Protein AF-A0A3D1VPW9-F1 (afdb_monomer)

Radius of gyration: 22.31 Å; Cα contacts (8 Å, |Δi|>4): 263; chains: 1; bounding box: 64×36×64 Å

Foldseek 3Di:
DDKDWDAPVVVLVVLLVVQVVVPPDKFKKKWFWDQLQDPHGDDRQQRIWIWISPFQQNHPPDDDHFTFTARNVRPRHGDRQQCQACVHNNPPSGTYTPIMIGDDPDPACPDDDDDDDDDFDDPDPDTHHDDPVRVVVVCVVPVFAWDWDADPNGIDTHGDDDPDPVPPD

Nearest PDB structures (foldseek):
  2ro4-assembly1_B  TM=3.472E-01  e=6.248E-01  Bacillus subtilis

Sequence (169 aa):
DTVTEMTYNELTDAFEAAERDGTGKHLTGYIVFTKDSFDKPYPEEARTYVVSSNNKAFQPNMGGYSIYASCLDGSDPMVRLEAYMAAEHGGKDGWKVERCYTKEPGKEIIEIIAGTCFICDCRGESFGSLSDEQLKRYSKQFKYPEQFIRINGEICAVPFKPNEKSHER

pLDDT: mean 89.76, std 10.21, range [52.12, 98.62]

Secondary structure (DSSP, 8-state):
-EEEEE-HHHHHHHHHHHHHH-S-PPPEEEEEEPGGGSSS---SGGGEEEEETTSGGGSTT-SS---EEEETTSSS-SEEGGGTBTTTTS-TTSBPEEEEEEEEPPPP------S-----B-SSSSPBPPPHHHHHHHHHHTSSPEEEEEETTEEEEEE---SSGGG--

Mean predicted aligned error: 11.7 Å

Structure (mmCIF, N/CA/C/O backbone):
data_AF-A0A3D1VPW9-F1
#
_entry.id   AF-A0A3D1VPW9-F1
#
loop_
_atom_site.group_PDB
_atom_site.id
_atom_site.type_symbol
_atom_site.label_atom_id
_atom_site.label_alt_id
_atom_site.label_comp_id
_atom_site.label_asym_id
_atom_site.label_entity_id
_atom_site.label_seq_id
_atom_site.pdbx_PDB_ins_code
_atom_site.Cartn_x
_atom_site.Cartn_y
_atom_site.Cartn_z
_atom_site.occupancy
_atom_site.B_iso_or_equiv
_atom_site.auth_seq_id
_atom_site.auth_comp_id
_atom_site.auth_asym_id
_atom_site.auth_atom_id
_atom_site.pdbx_PDB_model_num
ATOM 1 N N . ASP A 1 1 ? -11.816 -5.334 2.932 1.00 69.50 1 ASP A N 1
ATOM 2 C CA . ASP A 1 1 ? -10.531 -4.620 2.812 1.00 69.50 1 ASP A CA 1
ATOM 3 C C . ASP A 1 1 ? -10.759 -3.218 2.293 1.00 69.50 1 ASP A C 1
ATOM 5 O O . ASP A 1 1 ? -11.506 -3.054 1.331 1.00 69.50 1 ASP A O 1
ATOM 9 N N . THR A 1 2 ? -10.167 -2.223 2.943 1.00 80.88 2 THR A N 1
ATOM 10 C CA . THR A 1 2 ? -10.230 -0.835 2.471 1.00 80.88 2 THR A CA 1
ATOM 11 C C . THR A 1 2 ? -9.044 -0.601 1.548 1.00 80.88 2 THR A C 1
ATOM 13 O O . THR A 1 2 ? -7.905 -0.854 1.941 1.00 80.88 2 THR A O 1
ATOM 16 N N . VAL A 1 3 ? -9.316 -0.158 0.320 1.00 89.50 3 VAL A N 1
ATOM 17 C CA . VAL A 1 3 ? -8.285 0.203 -0.659 1.00 89.50 3 VAL A CA 1
ATOM 18 C C . VAL A 1 3 ? -8.116 1.714 -0.648 1.00 89.50 3 VAL A C 1
ATOM 20 O O . VAL A 1 3 ? -9.095 2.446 -0.806 1.00 89.50 3 VAL A O 1
ATOM 23 N N . THR A 1 4 ? -6.878 2.163 -0.475 1.00 93.50 4 THR A N 1
ATOM 24 C CA . THR A 1 4 ? -6.508 3.576 -0.560 1.00 93.50 4 THR A CA 1
ATOM 25 C C . THR A 1 4 ? -5.604 3.753 -1.768 1.00 93.50 4 THR A C 1
ATOM 27 O O . THR A 1 4 ? -4.464 3.294 -1.754 1.00 93.50 4 THR A O 1
ATOM 30 N N . GLU A 1 5 ? -6.127 4.383 -2.820 1.00 96.62 5 GLU A N 1
ATOM 31 C CA . GLU A 1 5 ? -5.361 4.719 -4.024 1.00 96.62 5 GLU A CA 1
ATOM 32 C C . GLU A 1 5 ? -4.379 5.858 -3.740 1.00 96.62 5 GLU A C 1
ATOM 34 O O . GLU A 1 5 ? -4.688 6.779 -2.979 1.00 96.62 5 GLU A O 1
ATOM 39 N N . MET A 1 6 ? -3.212 5.802 -4.376 1.00 97.31 6 MET A N 1
ATOM 40 C CA . MET A 1 6 ? -2.159 6.805 -4.257 1.00 97.31 6 MET A CA 1
ATOM 41 C C . MET A 1 6 ? -1.210 6.764 -5.459 1.00 97.31 6 MET A C 1
ATOM 43 O O . MET A 1 6 ? -1.171 5.810 -6.241 1.00 97.31 6 MET A O 1
ATOM 47 N N . THR A 1 7 ? -0.427 7.821 -5.618 1.00 98.06 7 THR A N 1
ATOM 48 C CA . THR A 1 7 ? 0.702 7.855 -6.547 1.00 98.06 7 THR A CA 1
ATOM 49 C C . THR A 1 7 ? 1.868 7.018 -6.021 1.00 98.06 7 THR A C 1
ATOM 51 O O . THR A 1 7 ? 1.914 6.632 -4.853 1.00 98.06 7 THR A O 1
ATOM 54 N N . TYR A 1 8 ? 2.850 6.751 -6.886 1.00 98.25 8 TYR A N 1
ATOM 55 C CA . TYR A 1 8 ? 4.071 6.071 -6.464 1.00 98.25 8 TYR A CA 1
ATOM 56 C C . TYR A 1 8 ? 4.830 6.855 -5.383 1.00 98.25 8 TYR A C 1
ATOM 58 O O . TYR A 1 8 ? 5.202 6.270 -4.375 1.00 98.25 8 TYR A O 1
ATOM 66 N N . ASN A 1 9 ? 4.965 8.175 -5.540 1.00 98.12 9 ASN A N 1
ATOM 67 C CA . ASN A 1 9 ? 5.666 9.017 -4.566 1.00 98.12 9 ASN A CA 1
ATOM 68 C C . ASN A 1 9 ? 4.954 9.051 -3.204 1.00 98.12 9 ASN A C 1
ATOM 70 O O . ASN A 1 9 ? 5.596 8.992 -2.164 1.00 98.12 9 ASN A O 1
ATOM 74 N N . GLU A 1 10 ? 3.620 9.101 -3.191 1.00 98.31 10 GLU A N 1
ATOM 75 C CA . GLU A 1 10 ? 2.859 9.027 -1.936 1.00 98.31 10 GLU A CA 1
ATOM 76 C C . GLU A 1 10 ? 3.028 7.665 -1.247 1.00 98.31 10 GLU A C 1
ATOM 78 O O . GLU A 1 10 ? 3.105 7.603 -0.020 1.00 98.31 10 GLU A O 1
ATOM 83 N N . LEU A 1 11 ? 3.130 6.575 -2.021 1.00 98.19 11 LEU A N 1
ATOM 84 C CA . LEU A 1 11 ? 3.430 5.252 -1.474 1.00 98.19 11 LEU A CA 1
ATOM 85 C C . LEU A 1 11 ? 4.834 5.207 -0.856 1.00 98.19 11 LEU A C 1
ATOM 87 O O . LEU A 1 11 ? 4.987 4.692 0.252 1.00 98.19 11 LEU A O 1
ATOM 91 N N . THR A 1 12 ? 5.847 5.747 -1.540 1.00 97.81 12 THR A N 1
ATOM 92 C CA . THR A 1 12 ? 7.221 5.783 -1.016 1.00 97.81 12 THR A CA 1
ATOM 93 C C . THR A 1 12 ? 7.321 6.656 0.231 1.00 97.81 12 THR A C 1
ATOM 95 O O . THR A 1 12 ? 7.909 6.221 1.217 1.00 97.81 12 THR A O 1
ATOM 98 N N . ASP A 1 13 ? 6.670 7.823 0.247 1.00 97.75 13 ASP A N 1
ATOM 99 C CA . ASP A 1 13 ? 6.610 8.700 1.422 1.00 97.75 13 ASP A CA 1
ATOM 100 C C . ASP A 1 13 ? 5.958 7.986 2.618 1.00 97.75 13 ASP A C 1
ATOM 102 O O . ASP A 1 13 ? 6.452 8.066 3.746 1.00 97.75 13 ASP A O 1
ATOM 106 N N . ALA A 1 14 ? 4.870 7.245 2.380 1.00 96.31 14 ALA A N 1
ATOM 107 C CA . ALA A 1 14 ? 4.203 6.456 3.413 1.00 96.31 14 ALA A CA 1
ATOM 108 C C . ALA A 1 14 ? 5.097 5.325 3.946 1.00 96.31 14 ALA A C 1
ATOM 110 O O . ALA A 1 14 ? 5.131 5.084 5.154 1.00 96.31 14 ALA A O 1
ATOM 111 N N . PHE A 1 15 ? 5.836 4.644 3.068 1.00 97.31 15 PHE A N 1
ATOM 112 C CA . PHE A 1 15 ? 6.786 3.605 3.461 1.00 97.31 15 PHE A CA 1
ATOM 113 C C . PHE A 1 15 ? 7.941 4.165 4.283 1.00 97.31 15 PHE A C 1
ATOM 115 O O . PHE A 1 15 ? 8.235 3.630 5.349 1.00 97.31 15 PHE A O 1
ATOM 122 N N . GLU A 1 16 ? 8.553 5.262 3.847 1.00 96.44 16 GLU A N 1
ATOM 123 C CA . GLU A 1 16 ? 9.620 5.910 4.606 1.00 96.44 16 GLU A CA 1
ATOM 124 C C . GLU A 1 16 ? 9.130 6.417 5.964 1.00 96.44 16 GLU A C 1
ATOM 126 O O . GLU A 1 16 ? 9.837 6.292 6.963 1.00 96.44 16 GLU A O 1
ATOM 131 N N . ALA A 1 17 ? 7.923 6.987 6.028 1.00 95.50 17 ALA A N 1
ATOM 132 C CA . ALA A 1 17 ? 7.332 7.425 7.286 1.00 95.50 17 ALA A CA 1
ATOM 133 C C . ALA A 1 17 ? 7.130 6.251 8.257 1.00 95.50 17 ALA A C 1
ATOM 135 O O . ALA A 1 17 ? 7.464 6.389 9.435 1.00 95.50 17 ALA A O 1
ATOM 136 N N . ALA A 1 18 ? 6.652 5.103 7.763 1.00 93.62 18 ALA A N 1
ATOM 137 C CA . ALA A 1 18 ? 6.496 3.889 8.561 1.00 93.62 18 ALA A CA 1
ATOM 138 C C . ALA A 1 18 ? 7.844 3.358 9.072 1.00 93.62 18 ALA A C 1
ATOM 140 O O . ALA A 1 18 ? 7.988 3.080 10.254 1.00 93.62 18 ALA A O 1
ATOM 141 N N . GLU A 1 19 ? 8.884 3.294 8.240 1.00 94.81 19 GLU A N 1
ATOM 142 C CA . GLU A 1 19 ? 10.187 2.797 8.710 1.00 94.81 19 GLU A CA 1
ATOM 143 C C . GLU A 1 19 ? 10.904 3.785 9.650 1.00 94.81 19 GLU A C 1
ATOM 145 O O . GLU A 1 19 ? 11.702 3.379 10.498 1.00 94.81 19 GLU A O 1
ATOM 150 N N . ARG A 1 20 ? 10.612 5.089 9.554 1.00 93.12 20 ARG A N 1
ATOM 151 C CA . ARG A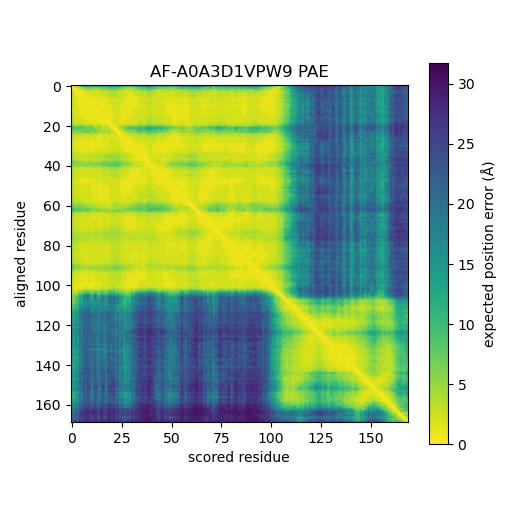 1 20 ? 11.121 6.105 10.495 1.00 93.12 20 ARG A CA 1
ATOM 152 C C . ARG A 1 20 ? 10.402 6.091 11.842 1.00 93.12 20 ARG A C 1
ATOM 154 O O . ARG A 1 20 ? 10.991 6.548 12.822 1.00 93.12 20 ARG A O 1
ATOM 161 N N . ASP A 1 21 ? 9.159 5.612 11.907 1.00 89.69 21 ASP A N 1
ATOM 162 C CA . ASP A 1 21 ? 8.366 5.620 13.143 1.00 89.69 21 ASP A CA 1
ATOM 163 C C . ASP A 1 21 ? 8.920 4.674 14.225 1.00 89.69 21 ASP A C 1
ATOM 165 O O . ASP A 1 21 ? 8.649 4.859 15.414 1.00 89.69 21 ASP A O 1
ATOM 169 N N . GLY A 1 22 ? 9.744 3.697 13.826 1.00 78.62 22 GLY A N 1
ATOM 170 C CA . GLY A 1 22 ? 10.433 2.773 14.726 1.00 78.62 22 GLY A CA 1
ATOM 171 C C . GLY A 1 22 ? 9.512 1.798 15.467 1.00 78.62 22 GLY A C 1
ATOM 172 O O . GLY A 1 22 ? 9.951 1.150 16.417 1.00 78.62 22 GLY A O 1
ATOM 173 N N . THR A 1 23 ? 8.247 1.668 15.061 1.00 85.25 23 THR A N 1
ATOM 174 C CA . THR A 1 23 ? 7.257 0.775 15.687 1.00 85.25 23 THR A CA 1
ATOM 175 C C . THR A 1 23 ? 7.479 -0.699 15.344 1.00 85.25 23 THR A C 1
ATOM 177 O O . THR A 1 23 ? 6.897 -1.573 15.990 1.00 85.25 23 THR A O 1
ATOM 180 N N . GLY A 1 24 ? 8.292 -0.983 14.319 1.00 83.19 24 GLY A N 1
A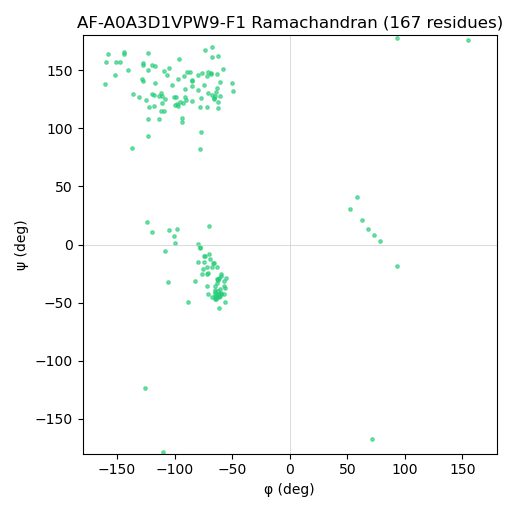TOM 181 C CA . GLY A 1 24 ? 8.497 -2.324 13.765 1.00 83.19 24 GLY A CA 1
ATOM 182 C C . GLY A 1 24 ? 7.307 -2.840 12.947 1.00 83.19 24 GLY A C 1
ATOM 183 O O . GLY A 1 24 ? 7.275 -4.017 12.590 1.00 83.19 24 GLY A O 1
ATOM 184 N N . LYS A 1 25 ? 6.309 -1.991 12.671 1.00 86.81 25 LYS A N 1
ATOM 185 C CA . LYS A 1 25 ? 5.190 -2.322 11.788 1.00 86.81 25 LYS A CA 1
ATOM 186 C C . LYS A 1 25 ? 5.517 -1.881 10.370 1.00 86.81 25 LYS A C 1
ATOM 188 O O . LYS A 1 25 ? 5.709 -0.701 10.115 1.00 86.81 25 LYS A O 1
ATOM 193 N N . HIS A 1 26 ? 5.497 -2.835 9.450 1.00 92.69 26 HIS A N 1
ATOM 194 C CA . HIS A 1 26 ? 5.728 -2.572 8.036 1.00 92.69 26 HIS A CA 1
ATOM 195 C C . HIS A 1 26 ? 4.404 -2.433 7.288 1.00 92.69 26 HIS A C 1
ATOM 197 O O . HIS A 1 26 ? 3.440 -3.160 7.553 1.00 92.69 26 HIS A O 1
ATOM 203 N N . LEU A 1 27 ? 4.367 -1.521 6.325 1.00 93.44 27 LEU A N 1
ATOM 204 C CA . LEU A 1 27 ? 3.246 -1.351 5.414 1.00 93.44 27 LEU A CA 1
ATOM 205 C C . LEU A 1 27 ? 3.388 -2.277 4.207 1.00 93.44 27 LEU A C 1
ATOM 207 O O . LEU A 1 27 ? 4.489 -2.581 3.750 1.00 93.44 27 LEU A O 1
ATOM 211 N N . THR A 1 28 ? 2.245 -2.707 3.676 1.00 95.88 28 THR A N 1
ATOM 212 C CA . THR A 1 28 ? 2.155 -3.418 2.398 1.00 95.88 28 THR A CA 1
ATOM 213 C C . THR A 1 28 ? 1.477 -2.519 1.375 1.00 95.88 28 THR A C 1
ATOM 215 O O . THR A 1 28 ? 0.391 -1.989 1.620 1.00 95.88 28 THR A O 1
ATOM 218 N N . GLY A 1 29 ? 2.123 -2.365 0.228 1.00 97.06 29 GLY A N 1
ATOM 219 C CA . GLY A 1 29 ? 1.628 -1.631 -0.924 1.00 97.06 29 GLY A CA 1
ATOM 220 C C . GLY A 1 29 ? 1.579 -2.510 -2.162 1.00 97.06 29 GLY A C 1
ATOM 221 O O . GLY A 1 29 ? 2.169 -3.590 -2.221 1.00 97.06 29 GLY A O 1
ATOM 222 N N . TYR A 1 30 ? 0.859 -2.019 -3.155 1.00 98.31 30 TYR A N 1
ATOM 223 C CA . TYR A 1 30 ? 0.637 -2.683 -4.424 1.00 98.31 30 TYR A CA 1
ATOM 224 C C . TYR A 1 30 ? 0.930 -1.680 -5.528 1.00 98.31 30 TYR A C 1
ATOM 226 O O . TYR A 1 30 ? 0.382 -0.576 -5.524 1.00 98.31 30 TYR A O 1
ATOM 234 N N . ILE A 1 31 ? 1.800 -2.060 -6.457 1.00 98.62 31 ILE A N 1
ATOM 235 C CA . ILE A 1 31 ? 2.191 -1.236 -7.600 1.00 98.62 31 ILE A CA 1
ATOM 236 C C . ILE A 1 31 ? 1.636 -1.905 -8.848 1.00 98.62 31 ILE A C 1
ATOM 238 O O . ILE A 1 31 ? 2.039 -3.018 -9.184 1.00 98.62 31 ILE A O 1
ATOM 242 N N . VAL A 1 32 ? 0.710 -1.236 -9.528 1.00 98.56 32 VAL A N 1
ATOM 243 C CA . VAL A 1 32 ? 0.132 -1.713 -10.784 1.00 98.56 32 VAL A CA 1
ATOM 244 C C . VAL A 1 32 ? 0.897 -1.075 -11.936 1.00 98.56 32 VAL A C 1
ATOM 246 O O . VAL A 1 32 ? 0.950 0.151 -12.041 1.00 98.56 32 VAL A O 1
ATOM 249 N N . PHE A 1 33 ? 1.470 -1.886 -12.819 1.00 98.50 33 PHE A N 1
ATOM 250 C CA . PHE A 1 33 ? 2.172 -1.407 -14.009 1.00 98.50 33 PHE A CA 1
ATOM 251 C C . PHE A 1 33 ? 1.249 -1.314 -15.210 1.00 98.50 33 PHE A C 1
ATOM 253 O O . PHE A 1 33 ? 0.370 -2.149 -15.402 1.00 98.50 33 PHE A O 1
ATOM 260 N N . THR A 1 34 ? 1.476 -0.317 -16.053 1.00 97.94 34 THR A N 1
ATOM 261 C CA . THR A 1 34 ? 0.770 -0.137 -17.328 1.00 97.94 34 THR A CA 1
ATOM 262 C C . THR A 1 34 ? 0.934 -1.348 -18.255 1.00 97.94 34 THR A C 1
ATOM 264 O O . THR A 1 34 ? 1.948 -2.047 -18.236 1.00 97.94 34 THR A O 1
ATOM 267 N N . LYS A 1 35 ? -0.062 -1.602 -19.112 1.00 96.88 35 LYS A N 1
ATOM 268 C CA . LYS A 1 35 ? -0.037 -2.750 -20.041 1.00 96.88 35 LYS A CA 1
ATOM 269 C C . LYS A 1 35 ? 1.115 -2.696 -21.052 1.00 96.88 35 LYS A C 1
ATOM 271 O O . LYS A 1 35 ? 1.571 -3.751 -21.474 1.00 96.88 35 LYS A O 1
ATOM 276 N N . ASP A 1 36 ? 1.571 -1.502 -21.435 1.00 95.75 36 ASP A N 1
ATOM 277 C CA . ASP A 1 36 ? 2.690 -1.292 -22.365 1.00 95.75 36 ASP A CA 1
ATOM 278 C C . ASP A 1 36 ? 4.070 -1.458 -21.711 1.00 95.75 36 ASP A C 1
ATOM 280 O O . ASP A 1 36 ? 5.080 -1.327 -22.393 1.00 95.75 36 ASP A O 1
ATOM 284 N N . SER A 1 37 ? 4.129 -1.782 -20.414 1.00 96.12 37 SER A N 1
ATOM 285 C CA . SER A 1 37 ? 5.381 -2.149 -19.737 1.00 96.12 37 SER A CA 1
ATOM 286 C C . SER A 1 37 ? 5.874 -3.558 -20.097 1.00 96.12 37 SER A C 1
ATOM 288 O O . SER A 1 37 ? 6.990 -3.922 -19.739 1.00 96.12 37 SER A O 1
ATOM 290 N N . PHE A 1 38 ? 5.060 -4.360 -20.792 1.00 94.06 38 PHE A N 1
ATOM 291 C CA . PHE A 1 38 ? 5.326 -5.772 -21.058 1.00 94.06 38 PHE A CA 1
ATOM 292 C C . PHE A 1 38 ? 5.225 -6.105 -22.551 1.00 94.06 38 PHE A C 1
ATOM 294 O O . PHE A 1 38 ? 4.453 -5.493 -23.287 1.00 94.06 38 PHE A O 1
ATOM 301 N N . ASP A 1 39 ? 5.926 -7.158 -22.978 1.00 91.88 39 ASP A N 1
ATOM 302 C CA . ASP A 1 39 ? 5.963 -7.608 -24.383 1.00 91.88 39 ASP A CA 1
ATOM 303 C C . ASP A 1 39 ? 4.615 -8.132 -24.910 1.00 91.88 39 ASP A C 1
ATOM 305 O O . ASP A 1 39 ? 4.413 -8.300 -26.114 1.00 91.88 39 ASP A O 1
ATOM 309 N N . LYS A 1 40 ? 3.684 -8.437 -24.003 1.00 93.00 40 LYS A N 1
ATOM 310 C CA . LYS A 1 40 ? 2.331 -8.902 -24.313 1.00 93.00 40 LYS A CA 1
ATOM 311 C C . LYS A 1 40 ? 1.349 -8.396 -23.255 1.00 93.00 40 LYS A C 1
ATOM 313 O O . LYS A 1 40 ? 1.758 -8.125 -22.127 1.00 93.00 40 LYS A O 1
ATOM 318 N N . PRO A 1 41 ? 0.048 -8.302 -23.572 1.00 91.12 41 PRO A N 1
ATOM 319 C CA . PRO A 1 41 ? -0.941 -7.884 -22.591 1.00 91.12 41 PRO A CA 1
ATOM 320 C C . PRO A 1 41 ? -1.070 -8.920 -21.469 1.00 91.12 41 PRO A C 1
ATOM 322 O O . PRO A 1 41 ? -1.354 -10.091 -21.722 1.00 91.12 41 PRO A O 1
ATOM 325 N N . TYR A 1 42 ? -0.921 -8.455 -20.231 1.00 94.31 42 TYR A N 1
ATOM 326 C CA . TYR A 1 42 ? -1.179 -9.224 -19.016 1.00 94.31 42 TYR A CA 1
ATOM 327 C C . TYR A 1 42 ? -2.448 -8.720 -18.305 1.00 94.31 42 TYR A C 1
ATOM 329 O O . TYR A 1 42 ? -2.784 -7.530 -18.411 1.00 94.31 42 TYR A O 1
ATOM 337 N N . PRO A 1 43 ? -3.188 -9.601 -17.600 1.00 95.94 43 PRO A N 1
ATOM 338 C CA . PRO A 1 43 ? -4.259 -9.174 -16.705 1.00 95.94 43 PRO A CA 1
ATOM 339 C C . PRO A 1 43 ? -3.701 -8.310 -15.568 1.00 95.94 43 PRO A C 1
ATOM 341 O O . PRO A 1 43 ? -2.506 -8.324 -15.297 1.00 95.94 43 PRO A O 1
ATOM 344 N N . GLU A 1 44 ? -4.572 -7.555 -14.895 1.00 96.69 44 GLU A N 1
ATOM 345 C CA . GLU A 1 44 ? -4.155 -6.636 -13.828 1.00 96.69 44 GLU A CA 1
ATOM 346 C C . GLU A 1 44 ? -3.385 -7.303 -12.696 1.00 96.69 44 GLU A C 1
ATOM 348 O O . GLU A 1 44 ? -2.355 -6.794 -12.267 1.00 96.69 44 GLU A O 1
ATOM 353 N N . GLU A 1 45 ? -3.839 -8.469 -12.268 1.00 94.62 45 GLU A N 1
ATOM 354 C CA . GLU A 1 45 ? -3.182 -9.236 -11.217 1.00 94.62 45 GLU A CA 1
ATOM 355 C C . GLU A 1 45 ? -1.734 -9.598 -11.591 1.00 94.62 45 GLU A C 1
ATOM 357 O O . GLU A 1 45 ? -0.825 -9.397 -10.795 1.00 94.62 45 GLU A O 1
ATOM 362 N N . ALA A 1 46 ? -1.504 -9.989 -12.848 1.00 96.38 46 ALA A N 1
ATOM 363 C CA . ALA A 1 46 ? -0.193 -10.368 -13.384 1.00 96.38 46 ALA A CA 1
ATOM 364 C C . ALA A 1 46 ? 0.726 -9.176 -13.729 1.00 96.38 46 ALA A C 1
ATOM 366 O O . ALA A 1 46 ? 1.850 -9.363 -14.187 1.00 96.38 46 ALA A O 1
ATOM 367 N N . ARG A 1 47 ? 0.245 -7.939 -13.558 1.00 97.56 47 ARG A N 1
ATOM 368 C CA . ARG A 1 47 ? 1.033 -6.695 -13.676 1.00 97.56 47 ARG A CA 1
ATOM 369 C C . ARG A 1 47 ? 1.044 -5.900 -12.369 1.00 97.56 47 ARG A C 1
ATOM 371 O O . ARG A 1 47 ? 1.455 -4.741 -12.365 1.00 97.56 47 ARG A O 1
ATOM 378 N N . THR A 1 48 ? 0.561 -6.496 -11.279 1.00 98.38 48 THR A N 1
ATOM 379 C CA . THR A 1 48 ? 0.518 -5.878 -9.952 1.00 98.38 48 THR A CA 1
ATOM 380 C C . THR A 1 48 ? 1.547 -6.542 -9.061 1.00 98.38 48 THR A C 1
ATOM 382 O O . THR A 1 48 ? 1.514 -7.753 -8.885 1.00 98.38 48 THR A O 1
ATOM 385 N N . TYR A 1 49 ? 2.437 -5.758 -8.464 1.00 98.38 49 TYR A N 1
ATOM 386 C CA . TYR A 1 49 ? 3.474 -6.265 -7.572 1.00 98.38 49 TYR A CA 1
ATOM 387 C C . TYR A 1 49 ? 3.223 -5.821 -6.135 1.00 98.38 49 TYR A C 1
ATOM 389 O O . TYR A 1 49 ? 3.002 -4.640 -5.861 1.00 98.38 49 TYR A O 1
ATOM 397 N N . VAL A 1 50 ? 3.269 -6.786 -5.219 1.00 98.06 50 VAL A N 1
ATOM 398 C CA . VAL A 1 50 ? 3.149 -6.586 -3.776 1.00 98.06 50 VAL A CA 1
ATOM 399 C C . VAL A 1 50 ? 4.519 -6.226 -3.218 1.00 98.06 50 VAL A C 1
ATOM 401 O O . VAL A 1 50 ? 5.483 -6.979 -3.380 1.00 98.06 50 VAL A O 1
ATOM 404 N N . VAL A 1 51 ? 4.597 -5.078 -2.554 1.00 97.75 51 VAL A N 1
ATOM 405 C CA . VAL A 1 51 ? 5.830 -4.499 -2.018 1.00 97.75 51 VAL A CA 1
ATOM 406 C C . VAL A 1 51 ? 5.649 -4.151 -0.543 1.00 97.75 51 VAL A C 1
ATOM 408 O O . VAL A 1 51 ? 4.582 -3.720 -0.112 1.00 97.75 51 VAL A O 1
ATOM 411 N N . SER A 1 52 ? 6.703 -4.357 0.240 1.00 96.81 52 SER A N 1
ATOM 412 C CA . SER A 1 52 ? 6.737 -4.032 1.668 1.00 96.81 52 SER A CA 1
ATOM 41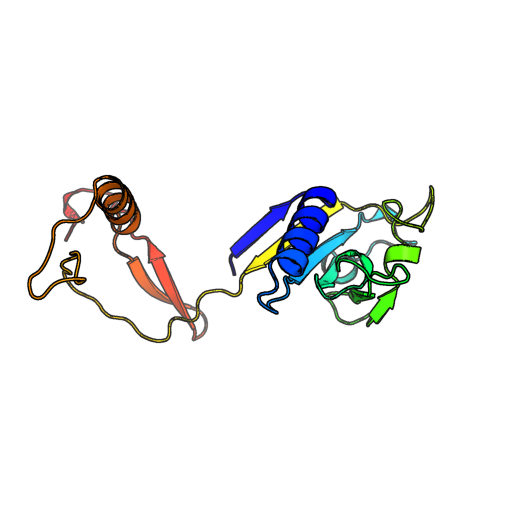3 C C . SER A 1 52 ? 7.605 -2.802 1.931 1.00 96.81 52 SER A C 1
ATOM 415 O O . SER A 1 52 ? 8.644 -2.644 1.281 1.00 96.81 52 SER A O 1
ATOM 417 N N . SER A 1 53 ? 7.236 -1.984 2.921 1.00 96.94 53 SER A N 1
ATOM 418 C CA . SER A 1 53 ? 8.095 -0.906 3.434 1.00 96.94 53 SER A CA 1
ATOM 419 C C . SER A 1 53 ? 9.388 -1.442 4.065 1.00 96.94 53 SER A C 1
ATOM 421 O O . SER A 1 53 ? 10.397 -0.748 4.070 1.00 96.94 53 SER A O 1
ATOM 423 N N . ASN A 1 54 ? 9.437 -2.726 4.448 1.00 96.12 54 ASN A N 1
ATOM 424 C CA . ASN A 1 54 ? 10.656 -3.405 4.916 1.00 96.12 54 ASN A CA 1
ATOM 425 C C . ASN A 1 54 ? 11.701 -3.645 3.800 1.00 96.12 54 ASN A C 1
ATOM 427 O O . ASN A 1 54 ? 12.622 -4.451 3.932 1.00 96.12 54 ASN A O 1
ATOM 431 N N . ASN A 1 55 ? 11.573 -2.975 2.662 1.00 97.56 55 ASN A N 1
ATOM 432 C CA . ASN A 1 55 ? 12.623 -2.930 1.662 1.00 97.56 55 ASN A CA 1
ATOM 433 C C . ASN A 1 55 ? 13.695 -1.916 2.052 1.00 97.56 55 ASN A C 1
ATOM 435 O O . ASN A 1 55 ? 13.404 -0.857 2.602 1.00 97.56 55 ASN A O 1
ATOM 439 N N . LYS A 1 56 ? 14.954 -2.214 1.710 1.00 96.69 56 LYS A N 1
ATOM 440 C CA . LYS A 1 56 ? 16.087 -1.331 2.033 1.00 96.69 56 LYS A CA 1
ATOM 441 C C . LYS A 1 56 ? 15.922 0.078 1.470 1.00 96.69 56 LYS A C 1
ATOM 443 O O . LYS A 1 56 ? 16.415 1.012 2.084 1.00 96.69 56 LYS A O 1
ATOM 448 N N . ALA A 1 57 ? 15.245 0.210 0.327 1.00 96.75 57 ALA A N 1
ATOM 449 C CA . ALA A 1 57 ? 14.959 1.495 -0.305 1.00 96.75 57 ALA A CA 1
ATOM 450 C C . ALA A 1 57 ? 14.223 2.486 0.614 1.00 96.75 57 ALA A C 1
ATOM 452 O O . ALA A 1 57 ? 14.420 3.684 0.466 1.00 96.75 57 ALA A O 1
ATOM 453 N N . PHE A 1 58 ? 13.423 1.998 1.569 1.00 96.31 58 PHE A N 1
ATOM 454 C CA . PHE A 1 58 ? 12.570 2.838 2.418 1.00 96.31 58 PHE A CA 1
ATOM 455 C C . PHE A 1 58 ? 13.066 2.937 3.866 1.00 96.31 58 PHE A C 1
ATOM 457 O O . PHE A 1 58 ? 12.515 3.690 4.665 1.00 96.31 58 PHE A O 1
ATOM 464 N N . GLN A 1 59 ? 14.117 2.193 4.218 1.00 94.88 59 GLN A N 1
ATOM 465 C CA . GLN A 1 59 ? 14.670 2.167 5.568 1.00 94.88 59 GLN A CA 1
ATOM 466 C C . GLN A 1 59 ? 15.776 3.216 5.745 1.00 94.88 59 GLN A C 1
ATOM 468 O O . GLN A 1 59 ? 16.695 3.298 4.923 1.00 94.88 59 GLN A O 1
ATOM 473 N N . PRO A 1 60 ? 15.765 3.990 6.846 1.00 91.00 60 PRO A N 1
ATOM 474 C CA . PRO A 1 60 ? 16.815 4.963 7.109 1.00 91.00 60 PRO A CA 1
ATOM 475 C C . PRO A 1 60 ? 18.155 4.276 7.416 1.00 91.00 60 PRO A C 1
ATOM 477 O O . PRO A 1 60 ? 18.209 3.233 8.063 1.00 91.00 60 PRO A O 1
ATOM 480 N N . ASN A 1 61 ? 19.259 4.917 7.020 1.00 89.94 61 ASN A N 1
ATOM 481 C CA . ASN A 1 61 ? 20.636 4.500 7.332 1.00 89.94 61 ASN A CA 1
ATOM 482 C C . ASN A 1 61 ? 21.063 3.130 6.771 1.00 89.94 61 ASN A C 1
ATOM 484 O O . ASN A 1 61 ? 22.036 2.542 7.251 1.00 89.94 61 ASN A O 1
ATOM 488 N N . MET A 1 62 ? 20.380 2.626 5.742 1.00 90.88 62 MET A N 1
ATOM 489 C CA . MET A 1 62 ? 20.766 1.385 5.076 1.00 90.88 62 MET A CA 1
ATOM 490 C C . MET A 1 62 ? 21.827 1.620 3.998 1.00 90.88 62 MET A C 1
ATOM 492 O O . MET A 1 62 ? 21.753 2.546 3.195 1.00 90.88 62 MET A O 1
ATOM 496 N N . GLY A 1 63 ? 22.832 0.743 3.964 1.00 88.50 63 GLY A N 1
ATOM 497 C CA . GLY A 1 63 ? 23.794 0.683 2.867 1.00 88.50 63 GLY A CA 1
ATOM 498 C C . GLY A 1 63 ? 23.196 -0.025 1.649 1.00 88.50 63 GLY A C 1
ATOM 499 O O . GLY A 1 63 ? 22.875 -1.216 1.716 1.00 88.50 63 GLY A O 1
ATOM 500 N N . GLY A 1 64 ? 23.101 0.693 0.528 1.00 91.44 64 GLY A N 1
ATOM 501 C CA . GLY A 1 64 ? 22.582 0.186 -0.746 1.00 91.44 64 GLY A CA 1
ATOM 502 C C . GLY A 1 64 ? 21.088 0.449 -0.955 1.00 91.44 64 GLY A C 1
ATOM 503 O O . GLY A 1 64 ? 20.414 0.995 -0.092 1.00 91.44 64 GLY A O 1
ATOM 504 N N . TYR A 1 65 ? 20.580 0.051 -2.122 1.00 96.31 65 TYR A N 1
ATOM 505 C CA . TYR A 1 65 ? 19.207 0.309 -2.556 1.00 96.31 65 TYR A CA 1
ATOM 506 C C . TYR A 1 65 ? 18.609 -0.952 -3.181 1.00 96.31 65 TYR A C 1
ATOM 508 O O . TYR A 1 65 ? 19.248 -1.574 -4.033 1.00 96.31 65 TYR A O 1
ATOM 516 N N . SER A 1 66 ? 17.419 -1.356 -2.735 1.00 97.44 66 SER A N 1
ATOM 517 C CA . SER A 1 66 ? 16.707 -2.511 -3.294 1.00 97.44 66 SER A CA 1
ATOM 518 C C . SER A 1 66 ? 15.221 -2.466 -2.961 1.00 97.44 66 SER A C 1
ATOM 520 O O . SER A 1 66 ? 14.875 -2.223 -1.798 1.00 97.44 66 SER A O 1
ATOM 522 N N . ILE A 1 67 ? 14.385 -2.796 -3.945 1.00 98.38 67 ILE A N 1
ATOM 523 C CA . ILE A 1 67 ? 12.937 -2.954 -3.824 1.00 98.38 67 ILE A CA 1
ATOM 524 C C . ILE A 1 67 ? 12.592 -4.368 -4.296 1.00 98.38 67 ILE A C 1
ATOM 526 O O . ILE A 1 67 ? 12.387 -4.626 -5.478 1.00 98.38 67 ILE A O 1
ATOM 530 N N . TYR A 1 68 ? 12.529 -5.302 -3.354 1.00 98.19 68 TYR A N 1
ATOM 531 C CA . TYR A 1 68 ? 11.998 -6.632 -3.595 1.00 98.19 68 TYR A CA 1
ATOM 532 C C . TYR A 1 68 ? 10.473 -6.623 -3.570 1.00 98.19 68 TYR A C 1
ATOM 534 O O . TYR A 1 68 ? 9.852 -6.093 -2.641 1.00 98.19 68 TYR A O 1
ATOM 542 N N . ALA A 1 69 ? 9.881 -7.255 -4.577 1.00 97.81 69 ALA A N 1
ATOM 543 C CA . ALA A 1 69 ? 8.441 -7.410 -4.699 1.00 97.81 69 ALA A CA 1
ATOM 544 C C . ALA A 1 69 ? 8.086 -8.769 -5.306 1.00 97.81 69 ALA A C 1
ATOM 546 O O . ALA A 1 69 ? 8.934 -9.445 -5.882 1.00 97.81 69 ALA A O 1
ATOM 547 N N . SER A 1 70 ? 6.829 -9.178 -5.174 1.00 97.50 70 SER A N 1
ATOM 548 C CA . SER A 1 70 ? 6.311 -10.382 -5.835 1.00 97.50 70 SER A CA 1
ATOM 549 C C . SER A 1 70 ? 5.054 -10.040 -6.611 1.00 97.50 70 SER A C 1
ATOM 551 O O . SER A 1 70 ? 4.240 -9.253 -6.127 1.00 97.50 70 SER A O 1
ATOM 553 N N . CYS A 1 71 ? 4.889 -10.624 -7.793 1.00 96.19 71 CYS A N 1
ATOM 554 C CA . CYS A 1 71 ? 3.659 -10.468 -8.559 1.00 96.19 71 CYS A CA 1
ATOM 555 C C . CYS A 1 71 ? 2.464 -11.014 -7.762 1.00 96.19 71 CYS A C 1
ATOM 557 O O . CYS A 1 71 ? 2.572 -12.044 -7.090 1.00 96.19 71 CYS A O 1
ATOM 559 N N . LEU A 1 72 ? 1.335 -10.312 -7.819 1.00 94.75 72 LEU A N 1
ATOM 560 C CA . LEU A 1 72 ? 0.139 -10.601 -7.032 1.00 94.75 72 LEU A CA 1
ATOM 561 C C . LEU A 1 72 ? -0.460 -11.972 -7.374 1.00 94.75 72 LEU A C 1
ATOM 563 O O . LEU A 1 72 ? -0.954 -12.648 -6.476 1.00 94.75 72 LEU A O 1
ATOM 567 N N . ASP A 1 73 ? -0.350 -12.403 -8.633 1.00 90.88 73 ASP A N 1
ATOM 568 C CA . ASP A 1 73 ? -0.804 -13.725 -9.088 1.00 90.88 73 ASP A CA 1
ATOM 569 C C . ASP A 1 73 ? 0.165 -14.872 -8.725 1.00 90.88 73 ASP A C 1
ATOM 571 O O . ASP A 1 73 ? -0.105 -16.041 -9.008 1.00 90.88 73 ASP A O 1
ATOM 575 N N . GLY A 1 74 ? 1.309 -14.550 -8.109 1.00 91.81 74 GLY A N 1
ATOM 576 C CA . GLY A 1 74 ? 2.331 -15.504 -7.682 1.00 91.81 74 GLY A CA 1
ATOM 577 C C . GLY A 1 74 ? 3.257 -16.016 -8.789 1.00 91.81 74 GLY A C 1
ATOM 578 O O . GLY A 1 74 ? 4.109 -16.858 -8.508 1.00 91.81 74 GLY A O 1
ATOM 579 N N . SER A 1 75 ? 3.129 -15.528 -10.026 1.00 90.56 75 SER A N 1
ATOM 580 C CA . SER A 1 75 ? 3.938 -15.998 -11.161 1.00 90.56 75 SER A CA 1
ATOM 581 C C . SER A 1 75 ? 5.406 -15.564 -11.107 1.00 90.56 75 SER A C 1
ATOM 583 O O . SER A 1 75 ? 6.260 -16.247 -11.672 1.00 90.56 75 SER A O 1
ATOM 585 N N . ASP A 1 76 ? 5.701 -14.462 -10.412 1.00 92.38 76 ASP A N 1
ATOM 586 C CA . ASP A 1 76 ? 7.024 -13.832 -10.390 1.00 92.38 76 ASP A CA 1
ATOM 587 C C . ASP A 1 76 ? 7.421 -13.391 -8.965 1.00 92.38 76 ASP A C 1
ATOM 589 O O . ASP A 1 76 ? 7.161 -12.253 -8.552 1.00 92.38 76 ASP A O 1
ATOM 593 N N . PRO A 1 77 ? 7.964 -14.315 -8.149 1.00 94.69 77 PRO A N 1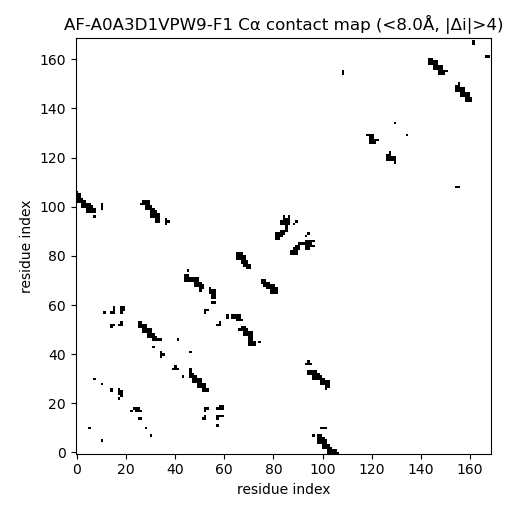
ATOM 594 C CA . PRO A 1 77 ? 8.279 -14.055 -6.751 1.00 94.69 77 PRO A CA 1
ATOM 595 C C . PRO A 1 77 ? 9.656 -13.402 -6.556 1.00 94.69 77 PRO A C 1
ATOM 597 O O . PRO A 1 77 ? 10.656 -13.823 -7.133 1.00 94.69 77 PRO A O 1
ATOM 600 N N . MET A 1 78 ? 9.724 -12.455 -5.616 1.00 93.19 78 MET A N 1
ATOM 601 C CA . MET A 1 78 ? 10.966 -11.874 -5.080 1.00 93.19 78 MET A CA 1
ATOM 602 C C . MET A 1 78 ? 11.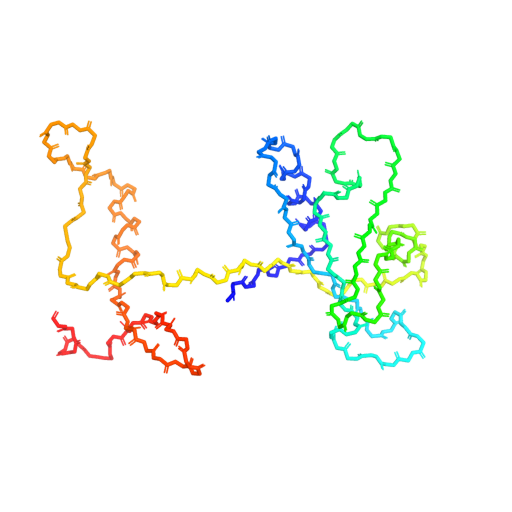874 -11.204 -6.129 1.00 93.19 78 MET A C 1
ATOM 604 O O . MET A 1 78 ? 13.104 -11.307 -6.077 1.00 93.19 78 MET A O 1
ATOM 608 N N . VAL A 1 79 ? 11.283 -10.476 -7.073 1.00 96.50 79 VAL A N 1
ATOM 609 C CA . VAL A 1 79 ? 12.039 -9.713 -8.069 1.00 96.50 79 VAL A CA 1
ATOM 610 C C . VAL A 1 79 ? 12.634 -8.446 -7.493 1.00 96.50 79 VAL A C 1
ATOM 612 O O . VAL A 1 79 ? 12.039 -7.794 -6.640 1.00 96.50 79 VAL A O 1
ATOM 615 N N . ARG A 1 80 ? 13.794 -8.062 -8.028 1.00 97.75 80 ARG A N 1
ATOM 616 C CA . ARG A 1 80 ? 14.386 -6.739 -7.817 1.00 97.75 80 ARG A CA 1
ATOM 617 C C . ARG A 1 80 ? 13.690 -5.709 -8.691 1.00 97.75 80 ARG A C 1
ATOM 619 O O . ARG A 1 80 ? 14.146 -5.402 -9.794 1.00 97.75 80 ARG A O 1
ATOM 626 N N . LEU A 1 81 ? 12.551 -5.236 -8.213 1.00 97.81 81 LEU A N 1
ATOM 627 C CA . LEU A 1 81 ? 11.648 -4.377 -8.959 1.00 97.81 81 LEU A CA 1
ATOM 628 C C . LEU A 1 81 ? 12.308 -3.043 -9.329 1.00 97.81 81 LEU A C 1
ATOM 630 O O . LEU A 1 81 ? 12.061 -2.517 -10.415 1.00 97.81 81 LEU A O 1
ATOM 634 N N . GLU A 1 82 ? 13.239 -2.551 -8.500 1.00 97.81 82 GLU A N 1
ATOM 635 C CA . GLU A 1 82 ? 13.956 -1.298 -8.754 1.00 97.81 82 GLU A CA 1
ATOM 636 C C . GLU A 1 82 ? 14.742 -1.308 -10.071 1.00 97.81 82 GLU A C 1
ATOM 638 O O . GLU A 1 82 ? 14.968 -0.258 -10.664 1.00 97.81 82 GLU A O 1
ATOM 643 N N . ALA A 1 83 ? 15.160 -2.486 -10.544 1.00 97.56 83 ALA A N 1
ATOM 644 C CA . ALA A 1 83 ? 15.914 -2.626 -11.786 1.00 97.56 83 ALA A CA 1
ATOM 645 C C . ALA A 1 83 ? 15.031 -2.565 -13.043 1.00 97.56 83 ALA A C 1
ATOM 647 O O . ALA A 1 83 ? 15.560 -2.405 -14.138 1.00 97.56 83 ALA A O 1
ATOM 648 N N . TYR A 1 84 ? 13.711 -2.703 -12.895 1.00 97.50 84 TYR A N 1
ATOM 649 C CA . TYR A 1 84 ? 12.763 -2.704 -14.010 1.00 97.50 84 TYR A CA 1
ATOM 650 C C . TYR A 1 84 ? 11.977 -1.402 -14.100 1.00 97.50 84 TYR A C 1
ATOM 652 O O . TYR A 1 84 ? 11.636 -0.973 -15.197 1.00 97.50 84 TYR A O 1
ATOM 660 N N . MET A 1 85 ? 11.691 -0.754 -12.973 1.00 98.19 85 MET A N 1
ATOM 661 C CA . MET A 1 85 ? 10.826 0.424 -12.933 1.00 98.19 85 MET A CA 1
ATOM 662 C C . MET A 1 85 ? 11.490 1.656 -13.550 1.00 98.19 85 MET A C 1
ATOM 664 O O . MET A 1 85 ? 12.593 2.040 -13.163 1.00 98.19 85 MET A O 1
ATOM 668 N N . ALA A 1 86 ? 10.778 2.341 -14.447 1.00 98.06 86 ALA A N 1
ATOM 669 C CA . ALA A 1 86 ? 11.224 3.619 -15.010 1.00 98.06 86 ALA A CA 1
ATOM 670 C C . ALA A 1 86 ? 11.341 4.723 -13.948 1.00 98.06 86 ALA A C 1
ATOM 672 O O . ALA A 1 86 ? 12.168 5.619 -14.081 1.00 98.06 86 ALA A O 1
ATOM 673 N N . ALA A 1 87 ? 10.527 4.647 -12.890 1.00 97.19 87 ALA A N 1
ATOM 674 C CA . ALA A 1 87 ? 10.604 5.545 -11.738 1.00 97.19 87 ALA A CA 1
ATOM 675 C C . ALA A 1 87 ? 11.856 5.311 -10.863 1.00 97.19 87 ALA A C 1
ATOM 677 O O . ALA A 1 87 ? 12.116 6.101 -9.966 1.00 97.19 87 ALA A O 1
ATOM 678 N N . GLU A 1 88 ? 12.613 4.242 -11.130 1.00 97.31 88 GLU A N 1
ATOM 679 C CA . GLU A 1 88 ? 13.765 3.791 -10.349 1.00 97.31 88 GLU A CA 1
ATOM 680 C C . GLU A 1 88 ? 15.005 3.656 -11.252 1.00 97.31 88 GLU A C 1
ATOM 682 O O . GLU A 1 88 ? 15.413 4.602 -11.926 1.00 97.31 88 GLU A O 1
ATOM 687 N N . HIS A 1 89 ? 15.622 2.473 -11.300 1.00 97.50 89 HIS A N 1
ATOM 688 C CA . HIS A 1 89 ? 16.835 2.192 -12.064 1.00 97.50 89 HIS A CA 1
ATOM 689 C C . HIS A 1 89 ? 16.570 1.464 -13.393 1.00 97.50 89 HIS A C 1
ATOM 691 O O . HIS A 1 89 ? 17.524 1.091 -14.075 1.00 97.50 89 HIS A O 1
ATOM 697 N N . GLY A 1 90 ? 15.306 1.289 -13.795 1.00 96.44 90 GLY A N 1
ATOM 698 C CA . GLY A 1 90 ? 14.926 0.660 -15.069 1.00 96.44 90 GLY A CA 1
ATOM 699 C C . GLY A 1 90 ? 15.173 1.523 -16.308 1.00 96.44 90 GLY A C 1
ATOM 700 O O . GLY A 1 90 ? 15.102 1.037 -17.436 1.00 96.44 90 GLY A O 1
ATOM 701 N N . GLY A 1 91 ? 15.501 2.803 -16.121 1.00 96.06 91 GLY A N 1
ATOM 702 C CA . GLY A 1 91 ? 15.805 3.727 -17.209 1.00 96.06 91 GLY A CA 1
ATOM 703 C C . GLY A 1 91 ? 14.577 4.134 -18.029 1.00 96.06 91 GLY A C 1
ATOM 704 O O . GLY A 1 91 ? 13.431 3.915 -17.645 1.00 96.06 91 GLY A O 1
ATOM 705 N N . LYS A 1 92 ? 14.825 4.766 -19.183 1.00 94.38 92 LYS A N 1
ATOM 706 C CA . LYS A 1 92 ? 13.783 5.418 -20.003 1.00 94.38 92 LYS A CA 1
ATOM 707 C C . LYS A 1 92 ? 12.692 4.471 -20.528 1.00 94.38 92 LYS A C 1
ATOM 709 O O . LYS A 1 92 ? 11.569 4.916 -20.741 1.00 94.38 92 LYS A O 1
ATOM 714 N N . ASP A 1 93 ? 13.040 3.202 -20.737 1.00 93.88 93 ASP A N 1
ATOM 715 C CA . ASP A 1 93 ? 12.158 2.163 -21.284 1.00 93.88 93 ASP A CA 1
ATOM 716 C C . ASP A 1 93 ? 11.681 1.196 -20.182 1.00 93.88 93 ASP A C 1
ATOM 718 O O . ASP A 1 93 ? 11.144 0.130 -20.475 1.00 93.88 93 ASP A O 1
ATOM 722 N N . GLY A 1 94 ? 11.900 1.549 -18.909 1.00 97.00 94 GLY A N 1
ATOM 723 C CA . GLY A 1 94 ? 11.467 0.751 -17.771 1.00 97.00 94 GLY A CA 1
ATOM 724 C C . GLY A 1 94 ? 9.945 0.700 -17.615 1.00 97.00 94 GLY A C 1
ATOM 725 O O . GLY A 1 94 ? 9.186 1.451 -18.234 1.00 97.00 94 GLY A O 1
ATOM 726 N N . TRP A 1 95 ? 9.489 -0.176 -16.726 1.00 98.06 95 TRP A N 1
ATOM 727 C CA . TRP A 1 95 ? 8.078 -0.360 -16.416 1.00 98.06 95 TRP A CA 1
ATOM 728 C C . TRP A 1 95 ? 7.486 0.902 -15.797 1.00 98.06 95 TRP A C 1
ATOM 730 O O . TRP A 1 95 ? 8.045 1.487 -14.862 1.00 98.06 95 TRP A O 1
ATOM 740 N N . LYS A 1 96 ? 6.338 1.324 -16.322 1.00 98.25 96 LYS A N 1
ATOM 741 C CA . LYS A 1 96 ? 5.666 2.564 -15.934 1.00 98.25 96 LYS A CA 1
ATOM 742 C C . LYS A 1 96 ? 4.531 2.238 -14.981 1.00 98.25 96 LYS A C 1
ATOM 744 O O . LYS A 1 96 ? 3.661 1.424 -15.304 1.00 98.25 96 LYS A O 1
ATOM 749 N N . VAL A 1 97 ? 4.535 2.896 -13.829 1.00 98.31 97 VAL A N 1
ATOM 750 C CA . VAL A 1 97 ? 3.474 2.772 -12.828 1.00 98.31 97 VAL A CA 1
ATOM 751 C C . VAL A 1 97 ? 2.184 3.381 -13.379 1.00 98.31 97 VAL A C 1
ATOM 753 O O . VAL A 1 97 ? 2.180 4.511 -13.861 1.00 98.31 97 VAL A O 1
ATOM 756 N N . GLU A 1 98 ? 1.096 2.621 -13.315 1.00 98.06 98 GLU A N 1
ATOM 757 C CA . GLU A 1 98 ? -0.261 3.070 -13.638 1.00 98.06 98 GLU A CA 1
ATOM 758 C C . GLU A 1 98 ? -0.940 3.663 -12.401 1.00 98.06 98 GLU A C 1
ATOM 760 O O . GLU A 1 98 ? -1.482 4.765 -12.457 1.00 98.06 98 GLU A O 1
ATOM 765 N N . ARG A 1 99 ? -0.892 2.935 -11.280 1.00 97.62 99 ARG A N 1
ATOM 766 C CA . ARG A 1 99 ? -1.433 3.349 -9.981 1.00 97.62 99 ARG A CA 1
ATOM 767 C C . ARG A 1 99 ? -0.781 2.557 -8.853 1.00 97.62 99 ARG A C 1
ATOM 769 O O . ARG A 1 99 ? -0.317 1.435 -9.072 1.00 97.62 99 ARG A O 1
ATOM 776 N N . CYS A 1 100 ? -0.801 3.121 -7.654 1.00 98.62 100 CYS A N 1
ATOM 777 C CA . CYS A 1 100 ? -0.433 2.425 -6.432 1.00 98.62 100 CYS A CA 1
ATOM 778 C C . CYS A 1 100 ? -1.616 2.397 -5.472 1.00 98.62 100 CYS A C 1
ATOM 780 O O . CYS A 1 10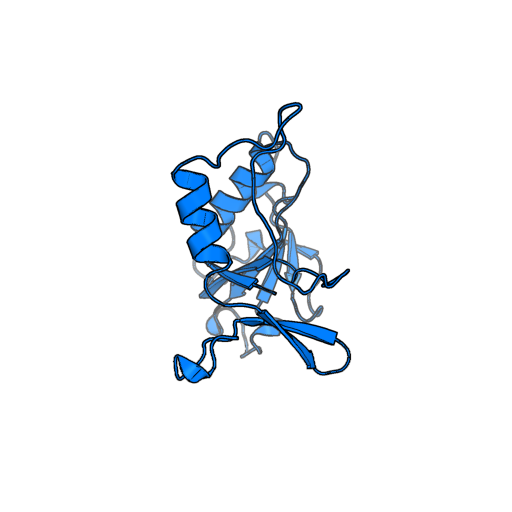0 ? -2.477 3.275 -5.495 1.00 98.62 100 CYS A O 1
ATOM 782 N N . TYR A 1 101 ? -1.639 1.409 -4.590 1.00 96.88 101 TYR A N 1
ATOM 783 C CA . TYR A 1 101 ? -2.587 1.405 -3.489 1.00 96.88 101 TYR A CA 1
ATOM 784 C C . TYR A 1 101 ? -2.038 0.659 -2.282 1.00 96.88 101 TYR A C 1
ATOM 786 O O . TYR A 1 101 ? -1.179 -0.217 -2.399 1.00 96.88 101 TYR A O 1
ATOM 794 N N . THR A 1 102 ? -2.570 0.980 -1.111 1.00 94.81 102 THR A N 1
ATOM 795 C CA . THR A 1 102 ? -2.456 0.129 0.073 1.00 94.81 102 THR A CA 1
ATOM 796 C C . THR A 1 102 ? -3.783 -0.565 0.318 1.00 94.81 102 THR A C 1
ATOM 798 O O . THR A 1 102 ? -4.856 -0.086 -0.068 1.00 94.81 102 THR A O 1
ATOM 801 N N . LYS A 1 103 ? -3.701 -1.741 0.932 1.00 88.50 103 LYS A N 1
ATOM 802 C CA . LYS A 1 103 ? -4.862 -2.542 1.289 1.00 88.50 103 LYS A CA 1
ATOM 803 C C . LYS A 1 103 ? -4.813 -2.779 2.784 1.00 88.50 103 LYS A C 1
ATOM 805 O O . LYS A 1 103 ? -3.974 -3.535 3.267 1.00 88.50 103 LYS A O 1
A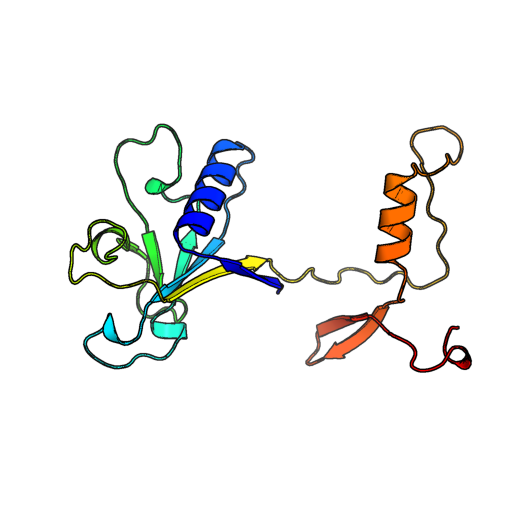TOM 810 N N . GLU A 1 104 ? -5.706 -2.129 3.515 1.00 79.00 104 GLU A N 1
ATOM 811 C CA . GLU A 1 104 ? -5.899 -2.477 4.916 1.00 79.00 104 GLU A CA 1
ATOM 812 C C . GLU A 1 104 ? -6.729 -3.762 4.971 1.00 79.00 104 GLU A C 1
ATOM 814 O O . GLU A 1 104 ? -7.812 -3.804 4.359 1.00 79.00 104 GLU A O 1
ATOM 819 N N . PRO A 1 105 ? -6.251 -4.806 5.680 1.00 66.94 105 PRO A N 1
ATOM 820 C CA . PRO A 1 105 ? -7.076 -5.964 5.972 1.00 66.94 105 PRO A CA 1
ATOM 821 C C . PRO A 1 105 ? -8.404 -5.473 6.537 1.00 66.94 105 PRO A C 1
ATOM 823 O O . PRO A 1 105 ? -8.442 -4.595 7.405 1.00 66.94 105 PRO A O 1
ATOM 826 N N . GLY A 1 106 ? -9.504 -6.002 6.014 1.00 63.59 106 GLY A N 1
ATOM 827 C CA . GLY A 1 106 ? -10.812 -5.787 6.600 1.00 63.59 106 GLY A CA 1
ATOM 828 C C . GLY A 1 106 ? -10.733 -6.100 8.089 1.00 63.59 106 GLY A C 1
ATOM 829 O O . GLY A 1 106 ? -10.067 -7.049 8.501 1.00 63.59 106 GLY A O 1
ATOM 830 N N . LYS A 1 107 ? -11.383 -5.277 8.910 1.00 66.69 107 LYS A N 1
ATOM 831 C CA . LYS A 1 107 ? -11.532 -5.609 10.323 1.00 66.69 107 LYS A CA 1
ATOM 832 C C . LYS A 1 107 ? -12.338 -6.899 10.400 1.00 66.69 107 LYS A C 1
ATOM 834 O O . LYS A 1 107 ? -13.489 -6.922 9.967 1.00 66.69 107 LYS A O 1
ATOM 839 N N . GLU A 1 108 ? -11.732 -7.950 10.929 1.00 70.19 108 GLU A N 1
ATOM 840 C CA . GLU A 1 108 ? -12.452 -9.173 11.248 1.00 70.19 108 GLU A CA 1
ATOM 841 C C . GLU A 1 108 ? -13.446 -8.867 12.376 1.00 70.19 108 GLU A C 1
ATOM 843 O O . GLU A 1 108 ? -13.078 -8.324 13.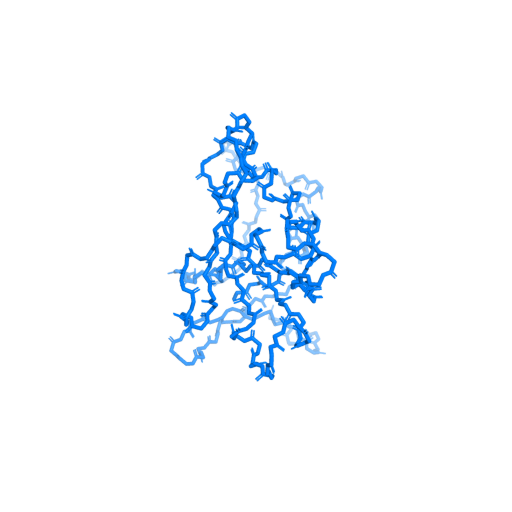423 1.00 70.19 108 GLU A O 1
ATOM 848 N N . ILE A 1 109 ? -14.726 -9.168 12.149 1.00 74.44 109 ILE A N 1
ATOM 849 C CA . ILE A 1 109 ? -15.753 -9.037 13.183 1.00 74.44 109 ILE A CA 1
ATOM 850 C C . ILE A 1 109 ? -15.602 -10.227 14.128 1.00 74.44 109 ILE A C 1
ATOM 852 O O . ILE A 1 109 ? -16.101 -11.316 13.854 1.00 74.44 109 ILE A O 1
ATOM 856 N N . ILE A 1 110 ? -14.904 -10.001 15.240 1.00 79.25 110 ILE A N 1
ATOM 857 C CA . ILE A 1 110 ? -14.691 -11.013 16.283 1.00 79.25 110 ILE A CA 1
ATOM 858 C C . ILE A 1 110 ? -15.881 -11.129 17.247 1.00 79.25 110 ILE A C 1
ATOM 860 O O . ILE A 1 110 ? -16.162 -12.209 17.757 1.00 79.25 110 ILE A O 1
ATOM 864 N N . GLU A 1 111 ? -16.597 -10.028 17.488 1.00 79.75 111 GLU A N 1
ATOM 865 C CA . GLU A 1 111 ? -17.732 -9.959 18.409 1.00 79.75 111 GLU A CA 1
ATOM 866 C C . GLU A 1 111 ? -18.717 -8.872 17.963 1.00 79.75 111 GLU A C 1
ATOM 868 O O . GLU A 1 111 ? -18.321 -7.834 17.429 1.00 79.75 111 GLU A O 1
ATOM 873 N N . ILE A 1 112 ? -20.010 -9.113 18.195 1.00 84.94 112 ILE A N 1
ATOM 874 C CA . ILE A 1 112 ? -21.083 -8.148 17.952 1.00 84.94 112 ILE A CA 1
ATOM 875 C C . ILE A 1 112 ? -21.775 -7.835 19.274 1.00 84.94 112 ILE A C 1
ATOM 877 O O . ILE A 1 112 ? -22.411 -8.703 19.870 1.00 84.94 112 ILE A O 1
ATOM 881 N N . ILE A 1 113 ? -21.728 -6.564 19.674 1.00 82.62 113 ILE A N 1
ATOM 882 C CA . ILE A 1 113 ? -22.525 -6.023 20.776 1.00 82.62 113 ILE A CA 1
ATOM 883 C C . ILE A 1 113 ? -23.584 -5.105 20.165 1.00 82.62 113 ILE A C 1
ATOM 885 O O . ILE A 1 113 ? -23.255 -4.085 19.563 1.00 82.62 113 ILE A O 1
ATOM 889 N N . ALA A 1 114 ? -24.857 -5.474 20.305 1.00 83.31 114 ALA A N 1
ATOM 890 C CA . ALA A 1 114 ? -25.980 -4.731 19.742 1.00 83.31 114 ALA A CA 1
ATOM 891 C C . ALA A 1 114 ? -26.904 -4.212 20.851 1.00 83.31 114 ALA A C 1
ATOM 893 O O . ALA A 1 114 ? -27.353 -4.972 21.707 1.00 83.31 114 ALA A O 1
ATOM 894 N N . GLY A 1 115 ? -27.212 -2.917 20.810 1.00 81.75 115 GLY A N 1
ATOM 895 C CA . GLY A 1 115 ? -28.106 -2.261 21.760 1.00 81.75 115 GLY A CA 1
ATOM 896 C C . GLY A 1 115 ? -27.811 -0.771 21.883 1.00 81.75 115 GLY A C 1
ATOM 897 O O . GLY A 1 115 ? -26.859 -0.259 21.294 1.00 81.75 115 GLY A O 1
ATOM 898 N N . THR A 1 116 ? -28.632 -0.071 22.661 1.00 84.75 116 THR A N 1
ATOM 899 C CA . THR A 1 116 ? -28.370 1.324 23.023 1.00 84.75 116 THR A CA 1
ATOM 900 C C . THR A 1 116 ? -27.112 1.393 23.880 1.00 84.75 116 THR A C 1
ATOM 902 O O . THR A 1 116 ? -27.009 0.691 24.885 1.00 84.75 116 THR A O 1
ATOM 905 N N . CYS A 1 117 ? -26.163 2.246 23.502 1.00 84.38 117 CYS A N 1
ATOM 906 C CA . CYS A 1 117 ? -24.926 2.443 24.246 1.00 84.38 117 CYS A CA 1
ATOM 907 C C . CYS A 1 117 ? -24.811 3.875 24.781 1.00 84.38 117 CYS A C 1
ATOM 909 O O . CYS A 1 117 ? -25.384 4.820 24.238 1.00 84.38 117 CYS A O 1
ATOM 911 N N . PHE A 1 118 ? -24.057 4.020 25.870 1.00 88.75 118 PHE A N 1
ATOM 912 C CA . PHE A 1 118 ? -23.687 5.300 26.464 1.00 88.75 118 PHE A CA 1
ATOM 913 C C . PHE A 1 118 ? -22.177 5.487 26.309 1.00 88.75 118 PHE A C 1
ATOM 915 O O . PHE A 1 118 ? -21.408 4.595 26.665 1.00 88.75 118 PHE A O 1
ATOM 922 N N . ILE A 1 119 ? -21.758 6.626 25.754 1.00 91.12 119 ILE A N 1
ATOM 923 C CA . ILE A 1 119 ? -20.346 6.951 25.526 1.00 91.12 119 ILE A CA 1
ATOM 924 C C . ILE A 1 119 ? -19.959 8.091 26.463 1.00 91.12 119 ILE A C 1
ATOM 926 O O . ILE A 1 119 ? -20.538 9.175 26.400 1.00 91.12 119 ILE A O 1
ATOM 930 N N . CYS A 1 120 ? -18.959 7.852 27.304 1.00 94.19 120 CYS A N 1
ATOM 931 C CA . CYS A 1 120 ? -18.450 8.811 28.277 1.00 94.19 120 CYS A CA 1
ATOM 932 C C . CYS A 1 120 ? -16.932 8.691 28.438 1.00 94.19 120 CYS A C 1
ATOM 934 O O . CYS A 1 120 ? -16.328 7.699 28.030 1.00 94.19 120 CYS A O 1
ATOM 936 N N . ASP A 1 121 ? -16.320 9.690 29.070 1.00 93.31 121 ASP A N 1
ATOM 937 C CA . ASP A 1 121 ? -14.947 9.577 29.560 1.00 93.31 121 ASP A CA 1
ATOM 938 C C . ASP A 1 121 ? -14.915 8.697 30.820 1.00 93.31 121 ASP A C 1
ATOM 940 O O . ASP A 1 121 ? -15.770 8.822 31.697 1.00 93.31 121 ASP A O 1
ATOM 944 N N . CYS A 1 122 ? -13.933 7.803 30.917 1.00 93.56 122 CYS A N 1
ATOM 945 C CA . CYS A 1 122 ? -13.789 6.847 32.020 1.00 93.56 122 CYS A CA 1
ATOM 946 C C . CYS A 1 122 ? -12.423 6.943 32.720 1.00 93.56 122 CYS A C 1
ATOM 948 O O . CYS A 1 122 ? -11.989 5.994 33.366 1.00 93.56 122 CYS A O 1
ATOM 950 N N . ARG A 1 123 ? -11.710 8.069 32.569 1.00 90.94 123 ARG A N 1
ATOM 951 C CA . ARG A 1 123 ? -10.390 8.284 33.193 1.00 90.94 123 ARG A CA 1
ATOM 952 C C . ARG A 1 123 ? -10.436 8.509 34.710 1.00 90.94 123 ARG A C 1
ATOM 954 O O . ARG A 1 123 ? -9.399 8.388 35.354 1.00 90.94 123 ARG A O 1
ATOM 961 N N . GLY A 1 124 ? -11.591 8.874 35.267 1.00 89.38 124 GLY A N 1
ATOM 962 C CA . GLY A 1 124 ? -11.782 9.108 36.701 1.00 89.38 124 GLY A CA 1
ATOM 963 C C . GLY A 1 124 ? -12.655 8.047 37.373 1.00 89.38 124 GLY A C 1
ATOM 964 O O . GLY A 1 124 ? -13.154 7.131 36.729 1.00 89.38 124 GLY A O 1
ATOM 965 N N . GLU A 1 125 ? -12.894 8.215 38.674 1.00 91.94 125 GLU A N 1
ATOM 966 C CA . GLU A 1 125 ? -13.792 7.350 39.462 1.00 91.94 125 GLU A CA 1
ATOM 967 C C . GLU A 1 125 ? -15.278 7.511 39.088 1.00 91.94 125 GLU A C 1
ATOM 969 O O . GLU A 1 125 ? -16.125 6.725 39.500 1.00 91.94 125 GLU A O 1
ATOM 974 N N . SER A 1 126 ? -15.609 8.548 38.317 1.00 93.94 126 SER A N 1
ATOM 975 C CA . SER A 1 126 ? -16.951 8.839 37.812 1.00 93.94 126 SER A CA 1
ATOM 976 C C . SER A 1 126 ? -16.918 9.035 36.300 1.00 93.94 126 SER A C 1
ATOM 978 O O . SER A 1 126 ? -15.889 9.417 35.738 1.00 93.94 126 SER A O 1
ATOM 980 N N . PHE A 1 127 ? -18.061 8.819 35.647 1.00 95.94 127 PHE A N 1
ATOM 981 C CA . PHE A 1 127 ? -18.207 9.114 34.225 1.00 95.94 127 PHE A CA 1
ATOM 982 C C . PHE A 1 127 ? -18.025 10.609 33.964 1.00 95.94 127 PHE A C 1
ATOM 984 O O . PHE A 1 127 ? -18.725 11.446 34.535 1.00 95.94 127 PHE A O 1
ATOM 991 N N . GLY A 1 128 ? -17.067 10.928 33.099 1.00 93.81 128 GLY A N 1
ATOM 992 C CA . GLY A 1 128 ? -16.774 12.282 32.661 1.00 93.81 128 GLY A CA 1
ATOM 993 C C . GLY A 1 128 ? -17.457 12.622 31.340 1.00 93.81 128 GLY A C 1
ATOM 994 O O . GLY A 1 128 ? -17.823 11.750 30.545 1.00 93.81 128 GLY A O 1
ATOM 995 N N . SER A 1 129 ? -17.596 13.920 31.090 1.00 94.81 129 SER A N 1
ATOM 996 C CA . SER A 1 129 ? -18.062 14.431 29.805 1.00 94.81 129 SER A CA 1
ATOM 997 C C . SER A 1 129 ? -17.033 14.189 28.705 1.00 94.81 129 SER A C 1
ATOM 999 O O . SER A 1 129 ? -15.824 14.249 28.924 1.00 94.81 129 SER A O 1
ATOM 1001 N N . LEU A 1 130 ? -17.534 13.977 27.493 1.00 95.62 130 LEU A N 1
ATOM 1002 C CA . LEU A 1 130 ? -16.722 13.971 26.285 1.00 95.62 130 LEU A CA 1
ATOM 1003 C C . LEU A 1 130 ? -16.254 15.393 25.946 1.00 95.62 130 LEU A C 1
ATOM 1005 O O . LEU A 1 130 ? -16.973 16.362 26.195 1.00 95.62 130 LEU A O 1
ATOM 1009 N N . SER A 1 131 ? -15.073 15.519 25.339 1.00 95.19 131 SER A N 1
ATOM 1010 C CA . SER A 1 131 ? -14.638 16.782 24.735 1.00 95.19 131 SER A CA 1
ATOM 1011 C C . SER A 1 131 ? -15.490 17.137 23.509 1.00 95.19 131 SER A C 1
ATOM 1013 O O . SER A 1 131 ? -16.107 16.264 22.893 1.00 95.19 131 SER A O 1
ATOM 1015 N N . ASP A 1 132 ? -15.475 18.403 23.085 1.00 95.25 132 ASP A N 1
ATOM 1016 C CA . ASP A 1 132 ? -16.188 18.843 21.873 1.00 95.25 132 ASP A CA 1
ATOM 1017 C C . ASP A 1 132 ? -15.757 18.073 20.615 1.00 95.25 132 ASP A C 1
ATOM 1019 O O . ASP A 1 132 ? -16.566 17.783 19.729 1.00 95.25 132 ASP A O 1
ATOM 1023 N N . GLU A 1 133 ? -14.473 17.723 20.530 1.00 93.25 133 GLU A N 1
ATOM 1024 C CA . GLU A 1 133 ? -13.928 16.925 19.434 1.00 93.25 133 GLU A CA 1
ATOM 1025 C C . GLU A 1 133 ? -14.475 15.492 19.463 1.00 93.25 133 GLU A C 1
ATOM 1027 O O . GLU A 1 133 ? -14.926 14.973 18.437 1.00 93.25 133 GLU A O 1
ATOM 1032 N N . GLN A 1 134 ? -14.504 14.870 20.644 1.00 93.50 134 GLN A N 1
ATOM 1033 C CA . GLN A 1 134 ? -15.059 13.532 20.838 1.00 93.50 134 GLN A CA 1
ATOM 1034 C C . GLN A 1 134 ? -16.558 13.501 20.534 1.00 93.50 134 GLN A C 1
ATOM 1036 O O . GLN A 1 134 ? -17.014 12.611 19.818 1.00 93.50 134 GLN A O 1
ATOM 1041 N N . LEU A 1 135 ? -17.316 14.498 20.999 1.00 93.62 135 LEU A N 1
ATOM 1042 C CA . LEU A 1 135 ? -18.742 14.635 20.696 1.00 93.62 135 LEU A CA 1
ATOM 1043 C C . LEU A 1 135 ? -18.985 14.681 19.188 1.00 93.62 135 LEU A C 1
ATOM 1045 O O . LEU A 1 135 ? -19.801 13.912 18.675 1.00 93.62 135 LEU A O 1
ATOM 1049 N N . LYS A 1 136 ? -18.245 15.525 18.457 1.00 92.69 136 LYS A N 1
ATOM 1050 C CA . LYS A 1 136 ? -18.348 15.611 16.991 1.00 92.69 136 LYS A CA 1
ATOM 1051 C C . LYS A 1 136 ? -17.990 14.287 16.319 1.00 92.69 136 LYS A C 1
ATOM 1053 O O . LYS A 1 136 ? -18.711 13.841 15.423 1.00 92.69 136 LYS A O 1
ATOM 1058 N N . ARG A 1 137 ? -16.900 13.648 16.752 1.00 90.75 137 ARG A N 1
ATOM 1059 C CA . ARG A 1 137 ? -16.427 12.370 16.206 1.00 90.75 137 ARG A CA 1
ATOM 1060 C C . ARG A 1 137 ? -17.452 11.257 16.401 1.00 90.75 137 ARG A C 1
ATOM 1062 O O . ARG A 1 137 ? -17.841 10.629 15.419 1.00 90.75 137 ARG A O 1
ATOM 1069 N N . TYR A 1 138 ? -17.905 11.024 17.631 1.00 91.94 138 TYR A N 1
ATOM 1070 C CA . TYR A 1 138 ? -18.806 9.914 17.943 1.00 91.94 138 TYR A CA 1
ATOM 1071 C C . TYR A 1 138 ? -20.214 10.145 17.396 1.00 91.94 138 TYR A C 1
ATOM 1073 O O . TYR A 1 138 ? -20.806 9.214 16.857 1.00 91.94 138 TYR A O 1
ATOM 1081 N N . SER A 1 139 ? -20.705 11.389 17.394 1.00 89.19 139 SER A N 1
ATOM 1082 C CA . SER A 1 139 ? -21.978 11.719 16.736 1.00 89.19 139 SER A CA 1
ATOM 1083 C C . SER A 1 139 ? -21.937 11.423 15.238 1.00 89.19 139 S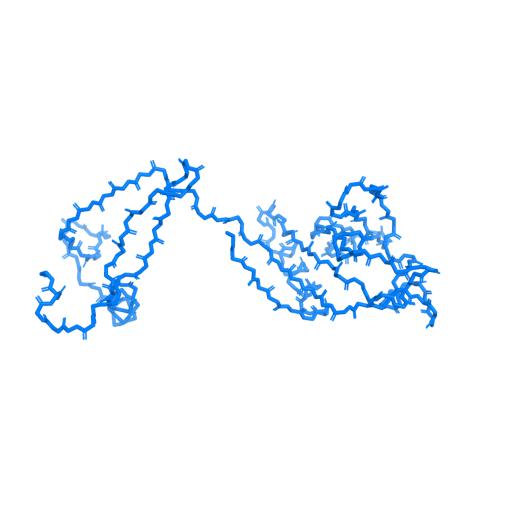ER A C 1
ATOM 1085 O O . SER A 1 139 ? -22.918 10.949 14.675 1.00 89.19 139 SER A O 1
ATOM 1087 N N . LYS A 1 140 ? -20.801 11.676 14.572 1.00 88.50 140 LYS A N 1
ATOM 1088 C CA . LYS A 1 140 ? -20.614 11.325 13.157 1.00 88.50 140 LYS A CA 1
ATOM 1089 C C . LYS A 1 140 ? -20.483 9.812 12.959 1.00 88.50 140 LYS A C 1
ATOM 1091 O O . LYS A 1 140 ? -21.066 9.290 12.014 1.00 88.50 140 LYS A O 1
ATOM 1096 N N . GLN A 1 141 ? -19.728 9.133 13.824 1.00 85.12 141 GLN A N 1
ATOM 1097 C CA . GLN A 1 141 ? -19.457 7.695 13.742 1.00 85.12 141 GLN A CA 1
ATOM 1098 C C . GLN A 1 141 ? -20.725 6.854 13.921 1.00 85.12 141 GLN A C 1
ATOM 1100 O O . GLN A 1 141 ? -20.976 5.965 13.118 1.00 85.12 141 GLN A O 1
ATOM 1105 N N . PHE A 1 142 ? -21.538 7.162 14.931 1.00 86.19 142 PHE A N 1
ATOM 1106 C CA . PHE A 1 142 ? -22.733 6.387 15.284 1.00 86.19 142 PHE A CA 1
ATOM 1107 C C . PHE A 1 142 ? -24.028 6.980 14.717 1.00 86.19 142 PHE A C 1
ATOM 1109 O O . PHE A 1 142 ? -25.118 6.581 15.115 1.00 86.19 142 PHE A O 1
ATOM 1116 N N . LYS A 1 143 ? -23.923 7.928 13.772 1.00 85.62 143 LYS A N 1
ATOM 1117 C CA . LYS A 1 143 ? -25.083 8.572 13.139 1.00 85.62 143 LYS A CA 1
ATOM 1118 C C . LYS A 1 143 ? -26.033 7.562 12.492 1.00 85.62 143 LYS A C 1
ATOM 1120 O O . LYS A 1 143 ? -27.239 7.774 12.497 1.00 85.62 143 LYS A O 1
ATOM 1125 N N . TYR A 1 144 ? -25.476 6.513 11.892 1.00 84.19 144 TYR A N 1
ATOM 1126 C CA . TYR A 1 144 ? -26.230 5.453 11.238 1.00 84.19 144 TYR A CA 1
ATOM 1127 C C . TYR A 1 144 ? -25.863 4.125 11.895 1.00 84.19 144 TYR A C 1
ATOM 1129 O O . TYR A 1 144 ? -24.686 3.760 11.849 1.00 84.19 144 TYR A O 1
ATOM 1137 N N . PRO A 1 145 ? -26.821 3.414 12.514 1.00 78.19 145 PRO A N 1
ATOM 1138 C CA . PRO A 1 145 ? -26.542 2.113 13.100 1.00 78.19 145 PRO A CA 1
ATOM 1139 C C . PRO A 1 145 ? -26.112 1.127 12.010 1.00 78.19 145 PRO A C 1
ATOM 1141 O O . PRO A 1 145 ? -26.575 1.189 10.870 1.00 78.19 145 PRO A O 1
ATOM 1144 N N . GLU A 1 146 ? -25.222 0.206 12.359 1.00 84.50 146 GLU A N 1
ATOM 1145 C CA . GLU A 1 146 ? -24.786 -0.859 11.459 1.00 84.50 146 GLU A CA 1
ATOM 1146 C C . GLU A 1 146 ? -25.762 -2.042 11.525 1.00 84.50 146 GLU A C 1
ATOM 1148 O O . GLU A 1 146 ? -26.286 -2.390 12.586 1.00 84.50 146 GLU A O 1
ATOM 1153 N N . GLN A 1 147 ? -26.021 -2.665 10.378 1.00 83.19 147 GLN A N 1
ATOM 1154 C CA . GLN A 1 147 ? -26.692 -3.955 10.272 1.00 83.19 147 GLN A CA 1
ATOM 1155 C C . GLN A 1 147 ? -25.661 -5.040 9.996 1.00 83.19 147 GLN A C 1
ATOM 1157 O O . GLN A 1 147 ? -24.778 -4.875 9.156 1.00 83.19 147 GLN A O 1
ATOM 1162 N N . PHE A 1 148 ? -25.807 -6.171 10.678 1.00 85.62 148 PHE A N 1
ATOM 1163 C CA . PHE A 1 148 ? -24.947 -7.329 10.486 1.00 85.62 148 PHE A CA 1
ATOM 1164 C C . PHE A 1 148 ? -25.632 -8.309 9.540 1.00 85.62 148 PHE A C 1
ATOM 1166 O O . PHE A 1 148 ? -26.726 -8.798 9.825 1.00 85.62 148 PHE A O 1
ATOM 1173 N N . ILE A 1 149 ? -24.994 -8.584 8.408 1.00 84.75 149 ILE A N 1
ATOM 1174 C CA . ILE A 1 149 ? -25.485 -9.513 7.388 1.00 84.75 149 ILE A CA 1
ATOM 1175 C C . ILE A 1 149 ? -24.450 -10.601 7.142 1.00 84.75 149 ILE A C 1
ATOM 1177 O O . ILE A 1 149 ? -23.251 -10.372 7.286 1.00 84.75 149 ILE A O 1
ATOM 1181 N N . ARG A 1 150 ? -24.913 -11.794 6.767 1.00 81.00 150 ARG A N 1
ATOM 1182 C CA . ARG A 1 150 ? -24.028 -12.904 6.415 1.00 81.00 150 ARG A CA 1
ATOM 1183 C C . ARG A 1 150 ? -23.915 -13.019 4.901 1.00 81.00 150 ARG A C 1
ATOM 1185 O O . ARG A 1 150 ? -24.926 -13.245 4.239 1.00 81.00 150 ARG A O 1
ATOM 1192 N N . ILE A 1 151 ? -22.705 -12.889 4.367 1.00 78.00 151 ILE A N 1
ATOM 1193 C CA . ILE A 1 151 ? -22.403 -13.022 2.936 1.00 78.00 151 ILE A CA 1
ATOM 1194 C C . ILE A 1 151 ? -21.316 -14.084 2.792 1.00 78.00 151 ILE A C 1
ATOM 1196 O O . ILE A 1 151 ? -20.270 -13.985 3.417 1.00 78.00 151 ILE A O 1
ATOM 1200 N N . ASN A 1 152 ? -21.569 -15.127 1.995 1.00 77.00 152 ASN A N 1
ATOM 1201 C CA . ASN A 1 152 ? -20.600 -16.200 1.712 1.00 77.00 152 ASN A CA 1
ATOM 1202 C C . ASN A 1 152 ? -19.970 -16.855 2.961 1.00 77.00 152 ASN A C 1
ATOM 1204 O O . ASN A 1 152 ? -18.843 -17.330 2.921 1.00 77.00 152 ASN A O 1
ATOM 1208 N N . GLY A 1 153 ? -20.708 -16.902 4.074 1.00 75.94 153 GLY A N 1
ATOM 1209 C CA . GLY A 1 153 ? -20.242 -17.478 5.339 1.00 75.94 153 GLY A CA 1
ATOM 1210 C C . GLY A 1 153 ? -19.609 -16.471 6.305 1.00 75.94 153 GLY A C 1
ATOM 1211 O O . GLY A 1 153 ? -19.617 -16.739 7.510 1.00 75.94 153 GLY A O 1
ATOM 1212 N N . GLU A 1 154 ? -19.198 -15.301 5.818 1.00 75.88 154 GLU A N 1
ATOM 1213 C CA . GLU A 1 154 ? -18.614 -14.206 6.598 1.00 75.88 154 GLU A CA 1
ATOM 1214 C C . GLU A 1 154 ? -19.689 -13.243 7.117 1.00 75.88 154 GLU A C 1
ATOM 1216 O O . GLU A 1 154 ? -20.738 -13.053 6.493 1.00 75.88 154 GLU A O 1
ATOM 1221 N N . ILE A 1 155 ? -19.446 -12.648 8.287 1.00 82.12 155 ILE A N 1
ATOM 1222 C CA . ILE A 1 155 ? -20.299 -11.599 8.850 1.00 82.12 155 ILE A CA 1
ATOM 1223 C C . ILE A 1 155 ? -19.760 -10.247 8.382 1.00 82.12 155 ILE A C 1
ATOM 1225 O O . ILE A 1 155 ? -18.591 -9.936 8.589 1.00 82.12 155 ILE A O 1
ATOM 1229 N N . CYS A 1 156 ? -20.624 -9.428 7.791 1.00 78.69 156 CYS A N 1
ATOM 1230 C CA . CYS A 1 156 ? -20.312 -8.067 7.373 1.00 78.69 156 CYS A CA 1
ATOM 1231 C C . CYS A 1 156 ? -21.183 -7.070 8.146 1.00 78.69 156 CYS A C 1
ATOM 1233 O O . CYS A 1 156 ? -22.381 -7.299 8.319 1.00 78.69 156 CYS A O 1
ATOM 1235 N N . ALA A 1 157 ? -20.599 -5.946 8.564 1.00 81.88 157 ALA A N 1
ATOM 1236 C CA . ALA A 1 157 ? -21.321 -4.807 9.125 1.00 81.88 157 ALA A CA 1
ATOM 1237 C C . ALA A 1 157 ? -21.535 -3.754 8.030 1.00 81.88 157 ALA A C 1
ATOM 1239 O O . ALA A 1 157 ? -20.574 -3.268 7.433 1.00 81.88 157 ALA A O 1
ATOM 1240 N N . VAL A 1 158 ? -22.791 -3.415 7.742 1.00 82.19 158 VAL A N 1
ATOM 1241 C CA . VAL A 1 158 ? -23.159 -2.421 6.725 1.00 82.19 158 VAL A CA 1
ATOM 1242 C C . VAL A 1 158 ? -23.931 -1.265 7.367 1.00 82.19 158 VAL A C 1
ATOM 1244 O O . VAL A 1 158 ? -24.899 -1.513 8.086 1.00 82.19 158 VAL A O 1
ATOM 1247 N N . PRO A 1 159 ? -23.555 0.007 7.133 1.00 80.12 159 PRO A N 1
ATOM 1248 C CA . PRO A 1 159 ? -24.312 1.141 7.659 1.00 80.12 159 PRO A CA 1
ATOM 1249 C C . PRO A 1 159 ? -25.750 1.158 7.128 1.00 80.12 159 PRO A C 1
ATOM 1251 O O . PRO A 1 159 ? -25.969 1.153 5.915 1.00 80.12 159 PRO A O 1
ATOM 1254 N N . PHE A 1 160 ? -26.733 1.248 8.023 1.00 80.81 160 PHE A N 1
ATOM 1255 C CA . PHE A 1 160 ? -28.139 1.393 7.660 1.00 80.81 160 PHE A CA 1
ATOM 1256 C C . PHE A 1 160 ? -28.531 2.871 7.633 1.00 80.81 160 PHE A C 1
ATOM 1258 O O . PHE A 1 160 ? -28.648 3.526 8.669 1.00 80.81 160 PHE A O 1
ATOM 1265 N N . LYS A 1 161 ? -28.749 3.403 6.428 1.00 77.50 161 LYS A N 1
ATOM 1266 C CA . LYS A 1 161 ? -29.358 4.723 6.230 1.00 77.50 161 LYS A CA 1
ATOM 1267 C C . LYS A 1 161 ? -30.868 4.530 6.048 1.00 77.50 161 LYS A C 1
ATOM 1269 O O . LYS A 1 161 ? -31.263 4.047 4.987 1.00 77.50 161 LYS A O 1
ATOM 1274 N N . PRO A 1 162 ? -31.709 4.855 7.043 1.00 68.69 162 PRO A N 1
ATOM 1275 C CA . PRO A 1 162 ? -33.153 4.759 6.880 1.00 68.69 162 PRO A CA 1
ATOM 1276 C C . PRO A 1 162 ? -33.630 5.719 5.784 1.00 68.69 162 PRO A C 1
ATOM 1278 O O . PRO A 1 162 ? -33.224 6.879 5.738 1.00 68.69 162 PRO A O 1
ATOM 1281 N N . ASN A 1 163 ? -34.502 5.230 4.900 1.00 66.12 163 ASN A N 1
ATOM 1282 C CA . ASN A 1 163 ? -35.089 6.036 3.825 1.00 66.12 163 ASN A CA 1
ATOM 1283 C C . ASN A 1 163 ? -36.185 6.993 4.337 1.00 66.12 163 ASN A C 1
ATOM 1285 O O . ASN A 1 163 ? -36.459 8.002 3.694 1.00 66.12 163 ASN A O 1
ATOM 1289 N N . GLU A 1 164 ? -36.781 6.711 5.503 1.00 60.81 164 GLU A N 1
ATOM 1290 C CA . GLU A 1 164 ? -37.793 7.547 6.163 1.00 60.81 164 GLU A CA 1
ATOM 1291 C C . GLU A 1 164 ? -37.568 7.576 7.683 1.00 60.81 164 GLU A C 1
ATOM 1293 O O . GLU A 1 164 ? -37.115 6.589 8.262 1.00 60.81 164 GLU A O 1
ATOM 1298 N N . LYS A 1 165 ? -37.938 8.680 8.351 1.00 57.94 165 LYS A N 1
ATOM 1299 C CA . LYS A 1 165 ? -37.811 8.834 9.817 1.00 57.94 165 LYS A CA 1
ATOM 1300 C C . LYS A 1 165 ? -38.595 7.789 10.620 1.00 57.94 165 LYS A C 1
ATOM 1302 O O . LYS A 1 165 ? -38.229 7.491 11.744 1.00 57.94 165 LYS A O 1
ATOM 1307 N N . SER A 1 166 ? -39.659 7.222 10.052 1.00 57.12 166 SER A N 1
ATOM 1308 C CA . SER A 1 166 ? -40.445 6.128 10.647 1.00 57.12 166 SER A CA 1
ATOM 1309 C C . SER A 1 166 ? -39.666 4.808 10.761 1.00 57.12 166 SER A C 1
ATOM 1311 O O . SER A 1 166 ? -40.096 3.905 11.475 1.00 57.12 166 SER A O 1
ATOM 1313 N N . HIS A 1 167 ? -38.538 4.689 10.053 1.00 54.12 167 HIS A N 1
ATOM 1314 C CA . HIS A 1 167 ? -37.628 3.545 10.095 1.00 54.12 167 HIS A CA 1
ATOM 1315 C C . HIS A 1 167 ? -36.401 3.782 10.987 1.00 54.12 167 HIS A C 1
ATOM 1317 O O . HIS A 1 167 ? -35.541 2.901 11.081 1.00 54.12 167 HIS A O 1
ATOM 1323 N N . GLU A 1 168 ? -36.304 4.944 11.639 1.00 52.12 168 GLU A N 1
ATOM 1324 C CA . GLU A 1 168 ? -35.437 5.117 12.804 1.00 52.12 168 GLU A CA 1
ATOM 1325 C C . GLU A 1 168 ? -36.097 4.349 13.962 1.00 52.12 168 GLU A C 1
ATOM 1327 O O . GLU A 1 168 ? -37.258 4.590 14.288 1.00 52.12 168 GLU A O 1
ATOM 1332 N N . ARG A 1 169 ? -35.401 3.338 14.494 1.00 55.59 169 ARG A N 1
ATOM 1333 C CA . ARG A 1 169 ? -35.865 2.568 15.657 1.00 55.59 169 ARG A CA 1
ATOM 1334 C C . ARG A 1 169 ? -35.772 3.390 16.932 1.00 55.59 169 ARG A C 1
ATOM 1336 O O . ARG A 1 169 ? -34.748 4.092 17.079 1.00 55.59 169 ARG A O 1
#

Solvent-accessible surface area (backbone atoms only — not comparable to full-atom values): 10096 Å² total; per-residue (Å²): 94,55,76,47,80,41,51,66,66,58,49,50,54,51,21,31,52,39,49,67,65,70,76,86,61,71,51,59,38,37,44,30,43,39,59,84,53,47,101,55,86,61,59,70,51,71,37,20,31,42,33,49,24,82,22,48,65,31,37,80,94,52,89,69,78,45,38,55,25,25,32,65,69,61,86,46,71,72,37,64,46,38,60,41,23,37,93,56,66,25,42,98,85,22,33,42,79,66,47,22,33,35,64,46,77,51,83,79,77,85,75,86,89,86,77,95,81,86,90,61,33,72,91,56,100,53,83,37,79,64,50,77,66,52,49,55,50,50,53,63,65,62,66,42,57,69,44,79,47,77,55,98,88,42,75,44,78,42,76,45,77,64,94,45,79,88,64,59,129